Protein AF-A0A382CNY3-F1 (afdb_monomer)

Solvent-accessible surface area (backbone atoms only — not comparable to full-atom values): 7734 Å² total; per-residue (Å²): 131,85,77,81,85,44,86,89,37,29,37,40,31,41,39,32,43,47,50,69,74,36,97,63,75,83,53,54,29,37,37,34,47,38,28,37,93,94,39,82,74,49,78,48,77,39,63,71,73,56,44,71,38,76,50,67,88,53,75,66,46,60,37,36,29,60,30,31,34,63,41,46,54,79,88,56,76,63,95,66,85,52,80,43,77,61,69,45,75,52,66,39,46,77,57,35,81,37,70,52,72,39,28,40,44,36,38,36,32,52,59,54,96,91,49,71,68,43,79,49,75,48,72,43,70,53,53,76,83,67,72,107

Organism: NCBI:txid408172

Nearest PDB structures (foldseek):
  4y5v-assembly1_C  TM=6.769E-01  e=6.094E-01  Homo sapiens
  4qb7-assembly1_A  TM=2.829E-01  e=1.581E-02  Phocaeicola vulgatus ATCC 8482
  4rtd-assembly1_A  TM=3.745E-01  e=7.508E-01  Escherichia coli K-12
  3dy5-assembly2_C  TM=3.350E-01  e=4.695E-01  Plexaura homomalla
  6h04-assembly1_A  TM=3.247E-01  e=3.235E+00  Homo sapiens

Mean predicted aligned error: 7.03 Å

Structure (mmCIF, N/CA/C/O backbone):
data_AF-A0A382CNY3-F1
#
_entry.id   AF-A0A382CNY3-F1
#
loop_
_atom_site.group_PDB
_atom_site.id
_atom_site.type_symbol
_atom_site.label_atom_id
_atom_site.label_alt_id
_atom_site.label_comp_id
_atom_site.label_asym_id
_atom_site.label_entity_id
_atom_site.label_seq_id
_atom_site.pdbx_PDB_ins_code
_atom_site.Cartn_x
_atom_site.Cartn_y
_atom_site.Cartn_z
_atom_site.occupancy
_atom_site.B_iso_or_equiv
_atom_site.auth_seq_id
_atom_site.auth_comp_id
_atom_site.auth_asym_id
_atom_site.auth_atom_id
_atom_site.pdbx_PDB_model_num
ATOM 1 N N . MET A 1 1 ? 7.306 -16.857 8.149 1.00 40.38 1 MET A N 1
ATOM 2 C CA . MET A 1 1 ? 7.187 -15.450 8.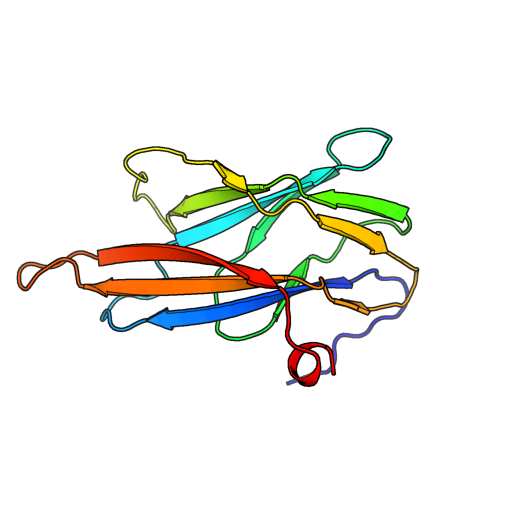604 1.00 40.38 1 MET A CA 1
ATOM 3 C C . MET A 1 1 ? 6.583 -15.440 10.002 1.00 40.38 1 MET A C 1
ATOM 5 O O . MET A 1 1 ? 5.636 -16.195 10.206 1.00 40.38 1 MET A O 1
ATOM 9 N N . PRO A 1 2 ? 7.099 -14.654 10.963 1.00 40.19 2 PRO A N 1
ATOM 10 C CA . PRO A 1 2 ? 6.468 -14.544 12.274 1.00 40.19 2 PRO A CA 1
ATOM 11 C C . PRO A 1 2 ? 5.092 -13.882 12.126 1.00 40.19 2 PRO A C 1
ATOM 13 O O . PRO A 1 2 ? 4.946 -12.879 11.427 1.00 40.19 2 PRO A O 1
ATOM 16 N N . LYS A 1 3 ? 4.071 -14.464 12.764 1.00 46.00 3 LYS A N 1
ATOM 17 C CA . LYS A 1 3 ? 2.732 -13.866 12.846 1.00 46.00 3 LYS A CA 1
ATOM 18 C C . LYS A 1 3 ? 2.854 -12.552 13.635 1.00 46.00 3 LYS A C 1
ATOM 20 O O . LYS A 1 3 ? 3.404 -12.587 14.738 1.00 46.00 3 LYS A O 1
ATOM 25 N N . PRO A 1 4 ? 2.374 -11.406 13.120 1.00 52.72 4 PRO A N 1
ATOM 26 C CA . PRO A 1 4 ? 2.383 -10.162 13.880 1.00 52.72 4 PRO A CA 1
ATOM 27 C C . PRO A 1 4 ? 1.645 -10.364 15.210 1.00 52.72 4 PRO A C 1
ATOM 29 O O . PRO A 1 4 ? 0.537 -10.896 15.219 1.00 52.72 4 PRO A O 1
ATOM 32 N N . SER A 1 5 ? 2.241 -9.961 16.335 1.00 52.38 5 SER A N 1
ATOM 33 C CA . SER A 1 5 ? 1.541 -9.953 17.625 1.00 52.38 5 SER A CA 1
ATOM 34 C C . SER A 1 5 ? 0.519 -8.813 17.635 1.00 52.38 5 SER A C 1
ATOM 36 O O . SER A 1 5 ? 0.883 -7.645 17.497 1.00 52.38 5 SER A O 1
ATOM 38 N N . ILE A 1 6 ? -0.765 -9.162 17.764 1.00 58.12 6 ILE A N 1
ATOM 39 C CA . ILE A 1 6 ? -1.909 -8.243 17.610 1.00 58.12 6 ILE A CA 1
ATOM 40 C C . ILE A 1 6 ? -2.319 -7.598 18.952 1.00 58.12 6 ILE A C 1
ATOM 42 O O . ILE A 1 6 ? -3.148 -6.689 18.978 1.00 58.12 6 ILE A O 1
ATOM 46 N N . LYS A 1 7 ? -1.740 -8.026 20.086 1.00 56.72 7 LYS A N 1
ATOM 47 C CA . LYS A 1 7 ? -2.124 -7.514 21.413 1.00 56.72 7 LYS A CA 1
ATOM 48 C C . LYS A 1 7 ? -1.964 -5.983 21.468 1.00 56.72 7 LYS A C 1
ATOM 50 O O . LYS A 1 7 ? -0.857 -5.461 21.388 1.00 56.72 7 LYS A O 1
ATOM 55 N N . ASN A 1 8 ? -3.093 -5.294 21.624 1.00 56.81 8 ASN A N 1
ATOM 56 C CA . ASN A 1 8 ? -3.280 -3.844 21.728 1.00 56.81 8 ASN A CA 1
ATOM 57 C C . ASN A 1 8 ? -2.969 -3.008 20.475 1.00 56.81 8 ASN A C 1
ATOM 59 O O . ASN A 1 8 ? -2.791 -1.800 20.599 1.00 56.81 8 ASN A O 1
ATOM 63 N N . LYS A 1 9 ? -2.936 -3.600 19.275 1.00 61.00 9 LYS A N 1
ATOM 64 C CA . LYS A 1 9 ? -2.679 -2.861 18.024 1.00 61.00 9 LYS A CA 1
ATOM 65 C C . LYS A 1 9 ? -3.826 -3.032 17.029 1.00 61.00 9 LYS A C 1
ATOM 67 O O . LYS A 1 9 ? -4.448 -4.091 16.971 1.00 61.00 9 LYS A O 1
ATOM 72 N N . THR A 1 10 ? -4.092 -1.995 16.238 1.00 67.06 10 THR A N 1
ATOM 73 C CA . THR A 1 10 ? -4.863 -2.129 14.996 1.00 67.06 10 THR A CA 1
ATOM 74 C C . THR A 1 10 ? -3.891 -2.348 13.839 1.00 67.06 10 THR A C 1
ATOM 76 O O . THR A 1 10 ? -2.764 -1.837 13.843 1.00 67.06 10 THR A O 1
ATOM 79 N N . ILE A 1 11 ? -4.308 -3.152 12.865 1.00 68.88 11 ILE A N 1
ATOM 80 C CA . ILE A 1 11 ? -3.505 -3.457 11.683 1.00 68.88 11 ILE A CA 1
ATOM 81 C C . ILE A 1 11 ? -4.401 -3.280 10.468 1.00 68.88 11 ILE A C 1
ATOM 83 O O . ILE A 1 11 ? -5.387 -3.999 10.313 1.00 68.88 11 ILE A O 1
ATOM 87 N N . LEU A 1 12 ? -4.041 -2.338 9.605 1.00 74.19 12 LEU A N 1
ATOM 88 C CA . LEU A 1 12 ? -4.639 -2.196 8.289 1.00 74.19 12 LEU A CA 1
ATOM 89 C C . LEU A 1 12 ? -3.757 -2.904 7.264 1.00 74.19 12 LEU A C 1
ATOM 91 O O . LEU A 1 12 ? -2.566 -2.611 7.161 1.00 74.19 12 LEU A O 1
ATOM 95 N N . VAL A 1 13 ? -4.352 -3.812 6.499 1.00 75.94 13 VAL A N 1
ATOM 96 C CA . VAL A 1 13 ? -3.687 -4.516 5.404 1.00 75.94 13 VAL A CA 1
ATOM 97 C C . VAL A 1 13 ? -4.226 -4.015 4.072 1.00 75.94 13 VAL A C 1
ATOM 99 O O . VAL A 1 13 ? -5.421 -4.125 3.788 1.00 75.94 13 VAL A O 1
ATOM 102 N N . VAL A 1 14 ? -3.324 -3.505 3.237 1.00 77.31 14 VAL A N 1
ATOM 103 C CA . VAL A 1 14 ? -3.585 -3.238 1.822 1.00 77.31 14 VAL A CA 1
ATOM 104 C C . VAL A 1 14 ? -2.925 -4.347 1.015 1.00 77.31 14 VAL A C 1
ATOM 106 O O . VAL A 1 14 ? -1.702 -4.468 1.036 1.00 77.31 14 VAL A O 1
ATOM 109 N N . LYS A 1 15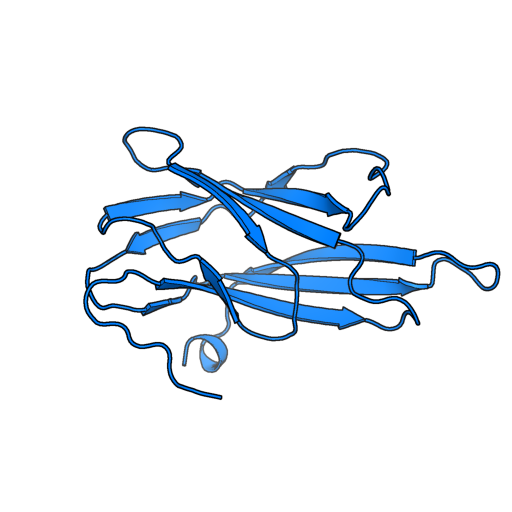 ? -3.723 -5.165 0.319 1.00 79.19 15 LYS A N 1
ATOM 110 C CA . LYS A 1 15 ? -3.171 -6.184 -0.580 1.00 79.19 15 LYS A CA 1
ATOM 111 C C . LYS A 1 15 ? -2.562 -5.518 -1.807 1.00 79.19 15 LYS A C 1
ATOM 113 O O . LYS A 1 15 ? -3.158 -4.603 -2.390 1.00 79.19 15 LYS A O 1
ATOM 118 N N . ASP A 1 16 ? -1.400 -5.996 -2.218 1.00 82.00 16 ASP A N 1
ATOM 119 C CA . ASP A 1 16 ? -0.733 -5.524 -3.418 1.00 82.00 16 ASP A CA 1
ATOM 120 C C . ASP A 1 16 ? -0.175 -6.674 -4.261 1.00 82.00 16 ASP A C 1
ATOM 122 O O . ASP A 1 16 ? 0.374 -7.650 -3.757 1.00 82.00 16 ASP A O 1
ATOM 126 N N . GLU A 1 17 ? -0.317 -6.526 -5.571 1.00 85.00 17 GLU A N 1
ATOM 127 C CA . GLU A 1 17 ? 0.394 -7.297 -6.580 1.00 85.00 17 GLU A CA 1
ATOM 128 C C . GLU A 1 17 ? 1.444 -6.378 -7.197 1.00 85.00 17 GLU A C 1
ATOM 130 O O . GLU A 1 17 ? 1.121 -5.293 -7.686 1.00 85.00 17 GLU A O 1
ATOM 135 N N . PHE A 1 18 ? 2.694 -6.813 -7.207 1.00 88.62 18 PHE A N 1
ATOM 136 C CA . PHE A 1 18 ? 3.830 -6.079 -7.735 1.00 88.62 18 PHE A CA 1
ATOM 137 C C . PHE A 1 18 ? 4.648 -6.899 -8.739 1.00 88.62 18 PHE A C 1
ATOM 139 O O . PHE A 1 18 ? 5.537 -7.677 -8.400 1.00 88.62 18 PHE A O 1
ATOM 146 N N . VAL A 1 19 ? 4.425 -6.658 -10.026 1.00 88.81 19 VAL A N 1
ATOM 147 C CA . VAL A 1 19 ? 5.223 -7.294 -11.080 1.00 88.81 19 VAL A CA 1
ATOM 148 C C . VAL A 1 19 ? 6.405 -6.395 -11.435 1.00 88.81 19 VAL A C 1
ATOM 150 O O . VAL A 1 19 ? 6.220 -5.345 -12.049 1.00 88.81 19 VAL A O 1
ATOM 153 N N . ASN A 1 20 ? 7.625 -6.811 -11.089 1.00 88.88 20 ASN A N 1
ATOM 154 C CA . ASN A 1 20 ? 8.851 -6.113 -11.473 1.00 88.88 20 ASN A CA 1
ATOM 155 C C . ASN A 1 20 ? 9.633 -6.914 -12.510 1.00 88.88 20 ASN A C 1
ATOM 157 O O . ASN A 1 20 ? 10.233 -7.933 -12.189 1.00 88.88 20 ASN A O 1
ATOM 161 N N . THR A 1 21 ? 9.650 -6.435 -13.749 1.00 89.50 21 THR A N 1
ATOM 162 C CA . THR A 1 21 ? 10.478 -7.011 -14.818 1.00 89.50 21 THR A CA 1
ATOM 163 C C . THR A 1 21 ? 11.731 -6.178 -15.087 1.00 89.50 21 THR A C 1
ATOM 165 O O . THR A 1 21 ? 12.416 -6.403 -16.082 1.00 89.50 21 THR A O 1
ATOM 168 N N . SER A 1 22 ? 11.998 -5.149 -14.277 1.00 85.06 22 SER A N 1
ATOM 169 C CA . SER A 1 22 ? 13.226 -4.359 -14.368 1.00 85.06 22 SER A CA 1
ATOM 170 C C . SER A 1 22 ? 14.343 -4.982 -13.531 1.00 85.06 22 SER A C 1
ATOM 172 O O . SER A 1 22 ? 14.079 -5.739 -12.603 1.00 85.06 22 SER A O 1
ATOM 174 N N . LYS A 1 23 ? 15.596 -4.619 -13.825 1.00 85.56 23 LYS A N 1
ATOM 175 C CA . LYS A 1 23 ? 16.757 -5.004 -13.001 1.00 85.56 23 LYS A CA 1
ATOM 176 C C . LYS A 1 23 ? 16.885 -4.175 -11.714 1.00 85.56 23 LYS A C 1
ATOM 178 O O . LYS A 1 23 ? 17.761 -4.444 -10.902 1.00 85.56 23 LYS A O 1
ATOM 183 N N . LEU A 1 24 ? 16.050 -3.148 -11.549 1.00 85.75 24 LEU A N 1
ATOM 184 C CA . LEU A 1 24 ? 16.094 -2.230 -10.415 1.00 85.75 24 LEU A CA 1
ATOM 185 C C . LEU A 1 24 ? 15.155 -2.703 -9.298 1.00 85.75 24 LEU A C 1
ATOM 187 O O . LEU A 1 24 ? 14.105 -3.280 -9.600 1.00 85.75 24 LEU A O 1
ATOM 191 N N . PRO A 1 25 ? 15.461 -2.411 -8.019 1.00 87.31 25 PRO A N 1
ATOM 192 C CA . PRO A 1 25 ? 14.504 -2.605 -6.930 1.00 87.31 25 PRO A CA 1
ATOM 193 C C . PRO A 1 25 ? 13.244 -1.747 -7.157 1.00 87.31 25 PRO A C 1
ATOM 195 O O . PRO A 1 25 ? 13.252 -0.893 -8.050 1.00 87.31 25 PRO A O 1
ATOM 198 N N . PRO A 1 26 ? 12.154 -1.936 -6.390 1.00 87.12 26 PRO A N 1
ATOM 199 C CA . PRO A 1 26 ? 10.988 -1.059 -6.475 1.00 87.12 26 PRO A CA 1
ATOM 200 C C . PRO A 1 26 ? 11.402 0.416 -6.393 1.00 87.12 26 PRO A C 1
ATOM 202 O O . PRO A 1 26 ? 11.995 0.848 -5.407 1.00 87.12 26 PRO A O 1
ATOM 205 N N . GLN A 1 27 ? 11.097 1.181 -7.438 1.00 88.38 27 GLN A N 1
ATOM 206 C CA . GLN A 1 27 ? 11.473 2.593 -7.545 1.00 88.38 27 GLN A CA 1
ATOM 207 C C . GLN A 1 27 ? 10.359 3.530 -7.080 1.00 88.38 27 GLN A C 1
ATOM 209 O O . GLN A 1 27 ? 10.569 4.733 -6.984 1.00 88.38 27 GLN A O 1
ATOM 214 N N . MET A 1 28 ? 9.174 2.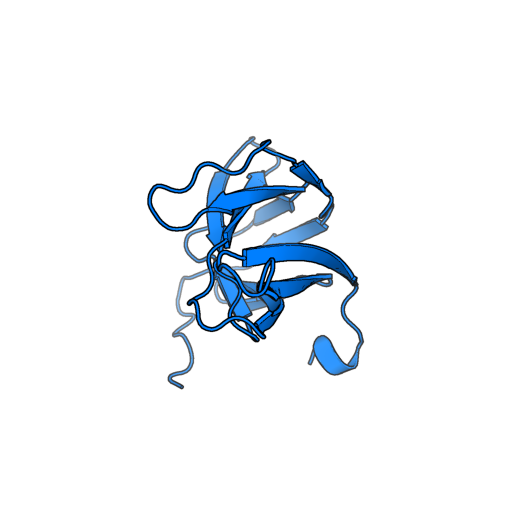996 -6.763 1.00 88.06 28 MET A N 1
ATOM 215 C CA . MET A 1 28 ? 8.013 3.771 -6.328 1.00 88.06 28 MET A CA 1
ATOM 216 C C . MET A 1 28 ? 7.418 3.228 -5.028 1.00 88.06 28 MET A C 1
ATOM 218 O O . MET A 1 28 ? 7.280 2.022 -4.836 1.00 88.06 28 MET A O 1
ATOM 222 N N . ARG A 1 29 ? 6.987 4.154 -4.174 1.00 88.88 29 ARG A N 1
ATOM 223 C CA . ARG A 1 29 ? 6.170 3.938 -2.979 1.00 88.88 29 ARG A CA 1
ATOM 224 C C . ARG A 1 29 ? 4.869 4.729 -3.078 1.00 88.88 29 ARG A C 1
ATOM 226 O O . ARG A 1 29 ? 4.775 5.751 -3.758 1.00 88.88 29 ARG A O 1
ATOM 233 N N . MET A 1 30 ? 3.856 4.257 -2.378 1.00 88.44 30 MET A N 1
ATOM 234 C CA . MET A 1 30 ? 2.490 4.756 -2.419 1.00 88.44 30 MET A CA 1
ATOM 235 C C . MET A 1 30 ? 2.212 5.454 -1.101 1.00 88.44 30 MET A C 1
ATOM 237 O O . MET A 1 30 ? 2.341 4.844 -0.046 1.00 88.44 30 MET A O 1
ATOM 241 N N . LYS A 1 31 ? 1.869 6.736 -1.149 1.00 90.00 31 LYS A N 1
ATOM 242 C CA . LYS A 1 31 ? 1.537 7.528 0.032 1.00 90.00 31 LYS A CA 1
ATOM 243 C C . LYS A 1 31 ? 0.026 7.587 0.177 1.00 90.00 31 LYS A C 1
ATOM 245 O O . LYS A 1 31 ? -0.634 8.311 -0.564 1.00 90.00 31 LYS A O 1
ATOM 250 N N . PHE A 1 32 ? -0.512 6.839 1.127 1.00 88.94 32 PHE A N 1
ATOM 251 C CA . PHE A 1 32 ? -1.925 6.881 1.476 1.00 88.94 32 PHE A CA 1
ATOM 252 C C . PHE A 1 32 ? -2.210 8.034 2.424 1.00 88.94 32 PHE A C 1
ATOM 254 O O . PHE A 1 32 ? -1.535 8.186 3.445 1.00 88.94 32 PHE A O 1
ATOM 261 N N . ASN A 1 33 ? -3.245 8.807 2.108 1.00 87.81 33 ASN A N 1
ATOM 262 C CA . ASN A 1 33 ? -3.814 9.777 3.032 1.00 87.81 33 ASN A CA 1
ATOM 263 C C . ASN A 1 33 ? -4.993 9.111 3.747 1.00 87.81 33 ASN A C 1
ATOM 265 O O . ASN A 1 33 ? -6.039 8.891 3.135 1.00 87.81 33 ASN A O 1
ATOM 269 N N . ILE A 1 34 ? -4.814 8.771 5.025 1.00 88.12 34 ILE A N 1
ATOM 270 C CA . ILE A 1 34 ? -5.879 8.176 5.842 1.00 88.12 34 ILE A CA 1
ATOM 271 C C . ILE A 1 34 ? -6.540 9.283 6.656 1.00 88.12 34 ILE A C 1
ATOM 273 O O . ILE A 1 34 ? -5.876 9.986 7.425 1.00 88.12 34 ILE A O 1
ATOM 277 N N . GLN A 1 35 ? -7.851 9.432 6.497 1.00 88.75 35 GLN A N 1
ATOM 278 C CA . GLN A 1 35 ? -8.655 10.417 7.212 1.00 88.75 35 GLN A CA 1
ATOM 279 C C . GLN A 1 35 ? -9.677 9.720 8.110 1.00 88.75 35 GLN A C 1
ATOM 281 O O . GLN A 1 35 ? -10.119 8.607 7.838 1.00 88.75 35 GLN A O 1
ATOM 286 N N . SER A 1 36 ? -10.064 10.398 9.182 1.00 86.38 36 SER A N 1
ATOM 287 C CA . SER A 1 36 ? -11.209 10.049 10.028 1.00 86.38 36 SER A CA 1
ATOM 288 C C . SER A 1 36 ? -12.260 11.158 9.947 1.00 86.38 36 SER A C 1
ATOM 290 O O . SER A 1 36 ? -12.022 12.189 9.317 1.00 86.38 36 SER A O 1
ATOM 292 N N . THR A 1 37 ? -13.381 11.007 10.654 1.00 80.12 37 THR A N 1
ATOM 293 C CA . THR A 1 37 ? -14.369 12.090 10.830 1.00 80.12 37 THR A CA 1
ATOM 294 C C . THR A 1 37 ? -13.770 13.354 11.457 1.00 80.12 37 THR A C 1
ATOM 296 O O . THR A 1 37 ? -14.217 14.452 11.157 1.00 80.12 37 THR A O 1
ATOM 299 N N . SER A 1 38 ? -12.718 13.209 12.268 1.00 79.75 38 SER A N 1
ATOM 300 C CA . SER A 1 38 ? -11.988 14.322 12.901 1.00 79.75 38 SER A CA 1
ATOM 301 C C . SER A 1 38 ? -10.847 14.902 12.046 1.00 79.75 38 SER A C 1
ATOM 303 O O . SER A 1 38 ? -10.053 15.693 12.544 1.00 79.75 38 SER A O 1
ATOM 305 N N . GLY A 1 39 ? -10.728 14.503 10.773 1.00 80.38 39 GLY A N 1
ATOM 306 C CA . GLY A 1 39 ? -9.708 15.006 9.845 1.00 80.38 39 GLY A CA 1
ATOM 307 C C . GLY A 1 39 ? -8.581 14.015 9.539 1.00 80.38 39 GLY A C 1
ATOM 308 O O . GLY A 1 39 ? -8.688 12.813 9.813 1.00 80.38 39 GLY A O 1
ATOM 309 N N . LEU A 1 40 ? -7.508 14.518 8.913 1.00 80.25 40 LEU A N 1
ATOM 310 C CA . LEU A 1 40 ? -6.343 13.732 8.487 1.00 80.25 40 LEU A CA 1
ATOM 311 C C . LEU A 1 40 ? -5.643 13.099 9.695 1.00 80.25 40 LEU A C 1
ATOM 313 O O . LEU A 1 40 ? -5.290 13.792 10.644 1.00 80.25 40 LEU A O 1
ATOM 317 N N . LYS A 1 41 ? -5.410 11.784 9.642 1.00 84.00 41 LYS A N 1
ATOM 318 C CA . LYS A 1 41 ? -4.743 11.040 10.723 1.00 84.00 41 LYS A CA 1
ATOM 319 C C . LYS A 1 41 ? -3.305 10.675 10.404 1.00 84.00 41 LYS A C 1
ATOM 321 O O . LYS A 1 41 ? -2.511 10.509 11.320 1.00 84.00 41 LYS A O 1
ATOM 326 N N . GLY A 1 42 ? -2.948 10.597 9.126 1.00 82.06 42 GLY A N 1
ATOM 327 C CA . GLY A 1 42 ? -1.560 10.384 8.754 1.00 82.06 42 GLY A CA 1
ATOM 328 C C . GLY A 1 42 ? -1.339 10.153 7.272 1.00 82.06 42 GLY A C 1
ATOM 329 O O . GLY A 1 42 ? -2.268 9.930 6.490 1.00 82.06 42 GLY A O 1
ATOM 330 N N . ASN A 1 43 ? -0.058 10.202 6.922 1.00 85.81 43 ASN A N 1
ATOM 331 C CA . ASN A 1 43 ? 0.466 9.861 5.614 1.00 85.81 43 ASN A CA 1
ATOM 332 C C . ASN A 1 43 ? 1.275 8.575 5.737 1.00 85.81 43 ASN A C 1
ATOM 334 O O . ASN A 1 43 ? 2.318 8.571 6.388 1.00 85.81 43 ASN A O 1
ATOM 338 N N . PHE A 1 44 ? 0.819 7.512 5.089 1.00 87.00 44 PHE A N 1
ATOM 339 C CA . PHE A 1 44 ? 1.431 6.196 5.220 1.00 87.00 44 PHE A CA 1
ATOM 340 C C . PHE A 1 44 ? 2.061 5.789 3.903 1.00 87.00 44 PHE A C 1
ATOM 342 O O . PHE A 1 44 ? 1.379 5.715 2.882 1.00 87.00 44 PHE A O 1
ATOM 349 N N . TYR A 1 45 ? 3.371 5.560 3.924 1.00 87.25 45 TYR A N 1
ATOM 350 C CA . TYR A 1 45 ? 4.107 5.113 2.754 1.00 87.25 45 TYR A CA 1
ATOM 351 C C . TYR A 1 45 ? 4.152 3.593 2.711 1.00 87.25 45 TYR A C 1
ATOM 353 O O . TYR A 1 45 ? 4.534 2.943 3.678 1.00 87.25 45 TYR A O 1
ATOM 361 N N . VAL A 1 46 ? 3.792 3.051 1.559 1.00 85.50 46 VAL A N 1
ATOM 362 C CA . VAL A 1 46 ? 3.746 1.623 1.282 1.00 85.50 46 VAL A CA 1
ATOM 363 C C . VAL A 1 46 ? 4.580 1.343 0.046 1.00 85.50 46 VAL A C 1
ATOM 365 O O . VAL A 1 46 ? 4.325 1.907 -1.018 1.00 85.50 46 VAL A O 1
ATOM 368 N N . THR A 1 47 ? 5.561 0.460 0.170 1.00 86.25 47 THR A N 1
ATOM 369 C CA . THR A 1 47 ? 6.289 -0.066 -0.986 1.00 86.25 47 THR A CA 1
ATOM 370 C C . THR A 1 47 ? 5.586 -1.339 -1.460 1.00 86.25 47 THR A C 1
ATOM 372 O O . THR A 1 47 ? 5.396 -2.237 -0.639 1.00 86.25 47 THR A O 1
ATOM 375 N N . PRO A 1 48 ? 5.190 -1.440 -2.742 1.00 81.81 48 PRO A N 1
ATOM 376 C CA . PRO A 1 48 ? 4.640 -2.673 -3.298 1.00 81.81 48 PRO A CA 1
ATOM 377 C C . PRO A 1 48 ? 5.639 -3.828 -3.151 1.00 81.81 48 PRO A C 1
ATOM 379 O O . PRO A 1 48 ? 6.831 -3.653 -3.409 1.00 81.81 48 PRO A O 1
ATOM 382 N N . SER A 1 49 ? 5.164 -4.994 -2.723 1.00 80.56 49 SER A N 1
ATOM 383 C CA . SER A 1 49 ? 6.004 -6.127 -2.325 1.00 80.56 49 SER A CA 1
ATOM 384 C C . SER A 1 49 ? 5.461 -7.509 -2.708 1.00 80.56 49 SER A C 1
ATOM 386 O O . SER A 1 49 ? 6.089 -8.497 -2.342 1.00 80.56 49 SER A O 1
ATOM 388 N N . ASN A 1 50 ? 4.361 -7.604 -3.474 1.00 74.12 50 ASN A N 1
ATOM 389 C CA . ASN A 1 50 ? 3.644 -8.868 -3.735 1.00 74.12 50 ASN A CA 1
ATOM 390 C 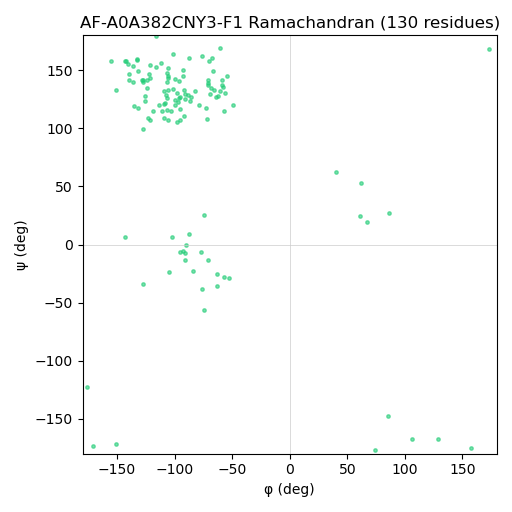C . ASN A 1 50 ? 3.093 -9.504 -2.455 1.00 74.12 50 ASN A C 1
ATOM 392 O O . ASN A 1 50 ? 3.360 -10.669 -2.156 1.00 74.12 50 ASN A O 1
ATOM 396 N N . GLY A 1 51 ? 2.331 -8.744 -1.675 1.00 75.69 51 GLY A N 1
ATOM 397 C CA . GLY A 1 51 ? 1.740 -9.285 -0.465 1.00 75.69 51 GLY A CA 1
ATOM 398 C C . GLY A 1 51 ? 0.839 -8.297 0.247 1.00 75.69 51 GLY A C 1
ATOM 399 O O . GLY A 1 51 ? -0.166 -7.836 -0.292 1.00 75.69 51 GLY A O 1
ATOM 400 N N . ASN A 1 52 ? 1.179 -8.045 1.507 1.00 80.19 52 ASN A N 1
ATOM 401 C CA . ASN A 1 52 ? 0.393 -7.232 2.415 1.00 80.19 52 ASN A CA 1
ATOM 402 C C . ASN A 1 52 ? 1.218 -6.027 2.843 1.00 80.19 52 ASN A C 1
ATOM 404 O O . ASN A 1 52 ? 2.191 -6.161 3.586 1.00 80.19 52 ASN A O 1
ATOM 408 N N . ALA A 1 53 ? 0.775 -4.842 2.452 1.00 76.81 53 ALA A N 1
ATOM 409 C CA . ALA A 1 53 ? 1.257 -3.627 3.063 1.00 76.81 53 ALA A CA 1
ATOM 410 C C . ALA A 1 53 ? 0.555 -3.411 4.400 1.00 76.81 53 ALA A C 1
ATOM 412 O O . ALA A 1 53 ? -0.672 -3.300 4.461 1.00 76.81 53 ALA A O 1
ATOM 413 N N . ILE A 1 54 ? 1.346 -3.362 5.467 1.00 77.44 54 ILE A N 1
ATOM 414 C CA . ILE A 1 54 ? 0.849 -3.218 6.830 1.00 77.44 54 ILE A CA 1
ATOM 415 C C . ILE A 1 54 ? 0.991 -1.765 7.263 1.00 77.44 54 ILE A C 1
ATOM 417 O O . ILE A 1 54 ? 2.096 -1.231 7.341 1.00 77.44 54 ILE A O 1
ATOM 421 N N . ILE A 1 55 ? -0.138 -1.149 7.593 1.00 77.50 55 ILE A N 1
ATOM 422 C CA . ILE A 1 55 ? -0.190 0.135 8.279 1.00 77.50 55 ILE A CA 1
ATOM 423 C C . ILE A 1 55 ? -0.598 -0.146 9.725 1.00 77.50 55 ILE A C 1
ATOM 425 O O . ILE A 1 55 ? -1.738 -0.516 10.011 1.00 77.50 55 ILE A O 1
ATOM 429 N N . SER A 1 56 ? 0.365 -0.009 10.631 1.00 69.44 56 SER A N 1
ATOM 430 C CA . SER A 1 56 ? 0.158 -0.042 12.079 1.00 69.44 56 SER A CA 1
ATOM 431 C C . SER A 1 56 ? 0.167 1.383 12.645 1.00 69.44 56 SER A C 1
ATOM 433 O O . SER A 1 56 ? 0.653 2.296 11.980 1.00 69.44 56 SER A O 1
ATOM 435 N N . SER A 1 57 ? -0.320 1.558 13.877 1.00 72.75 57 SER A N 1
ATOM 436 C CA . SER A 1 57 ? -0.338 2.838 14.623 1.00 72.75 57 SER A CA 1
ATOM 437 C C . SER A 1 57 ? -1.542 3.754 14.367 1.00 72.75 57 SER A C 1
ATOM 439 O O . SER A 1 57 ? -1.448 4.966 14.539 1.00 72.75 57 SER A O 1
ATOM 441 N N . LEU A 1 58 ? -2.685 3.186 13.982 1.00 82.00 58 LEU A N 1
ATOM 442 C CA . LEU A 1 58 ? -3.967 3.888 14.040 1.00 82.00 58 LEU A CA 1
ATOM 443 C C . LEU A 1 58 ? -4.728 3.461 15.300 1.00 82.00 58 LEU A C 1
ATOM 445 O O . LEU A 1 58 ? -4.697 2.294 15.691 1.00 82.00 58 LEU A O 1
ATOM 449 N N . GLU A 1 59 ? -5.424 4.391 15.940 1.00 84.88 59 GLU A N 1
ATOM 450 C CA . GLU A 1 59 ? -6.376 4.032 16.993 1.00 84.88 59 GLU A CA 1
ATOM 451 C C . GLU A 1 59 ? -7.580 3.269 16.400 1.00 84.88 59 GLU A C 1
ATOM 453 O O . GLU A 1 59 ? -7.818 3.313 15.189 1.00 84.88 59 GLU A O 1
ATOM 458 N N . PRO A 1 60 ? -8.352 2.525 17.207 1.00 87.62 60 PRO A N 1
ATOM 459 C CA . PRO A 1 60 ? -9.637 2.002 16.760 1.00 87.62 60 PRO A CA 1
ATOM 460 C C . PRO A 1 60 ? -10.583 3.133 16.328 1.00 87.62 60 PRO A C 1
ATOM 462 O O . PRO A 1 60 ? -10.635 4.187 16.961 1.00 87.62 60 PRO A O 1
ATOM 465 N N . GLY A 1 61 ? -11.354 2.917 15.263 1.00 89.44 61 GLY A N 1
ATOM 466 C CA . GLY A 1 61 ? -12.284 3.922 14.752 1.00 89.44 61 GLY A CA 1
ATOM 467 C C . GLY A 1 61 ? -12.659 3.753 13.284 1.00 89.44 61 GLY A C 1
ATOM 468 O O . GLY A 1 61 ? -12.265 2.795 12.621 1.00 89.44 61 GLY A O 1
ATOM 469 N N . ASN A 1 62 ? -13.427 4.716 12.775 1.00 91.75 62 ASN A N 1
ATOM 470 C CA . ASN A 1 62 ? -13.888 4.750 11.390 1.00 91.75 62 ASN A CA 1
ATOM 471 C C . ASN A 1 62 ? -13.002 5.658 10.537 1.00 91.75 62 ASN A C 1
ATOM 473 O O . ASN A 1 62 ? -12.762 6.822 10.877 1.00 91.75 62 ASN A O 1
ATOM 477 N N . TYR A 1 63 ? -12.566 5.130 9.399 1.00 91.75 63 TYR A N 1
ATOM 478 C CA . TYR A 1 63 ? -11.599 5.770 8.522 1.00 91.75 63 TYR A CA 1
ATOM 479 C C . TYR A 1 63 ? -12.045 5.754 7.065 1.00 91.75 63 TYR A C 1
ATOM 481 O O . TYR A 1 63 ? -12.850 4.928 6.625 1.00 91.75 63 TYR A O 1
ATOM 489 N N . ASN A 1 64 ? -11.470 6.675 6.301 1.00 91.75 64 ASN A N 1
ATOM 490 C CA . ASN A 1 64 ? -11.555 6.708 4.856 1.00 91.75 64 ASN A CA 1
ATOM 491 C C . ASN A 1 64 ? -10.168 6.903 4.223 1.00 91.75 64 ASN A C 1
ATOM 493 O O . ASN A 1 64 ? -9.272 7.535 4.789 1.00 91.75 64 ASN A O 1
ATOM 497 N N . ILE A 1 65 ? -10.012 6.339 3.030 1.00 90.62 65 ILE A N 1
ATOM 498 C CA . ILE A 1 65 ? -8.918 6.598 2.099 1.00 90.62 65 ILE A CA 1
ATOM 499 C C . ILE A 1 65 ? -9.562 7.047 0.795 1.00 90.62 65 ILE A C 1
ATOM 501 O O . ILE A 1 65 ? -10.139 6.232 0.074 1.00 90.62 65 ILE A O 1
ATOM 505 N N . ASN A 1 66 ? -9.428 8.328 0.463 1.00 88.75 66 ASN A N 1
ATOM 506 C CA . ASN A 1 66 ? -9.908 8.858 -0.817 1.00 88.75 66 ASN A CA 1
ATOM 507 C C .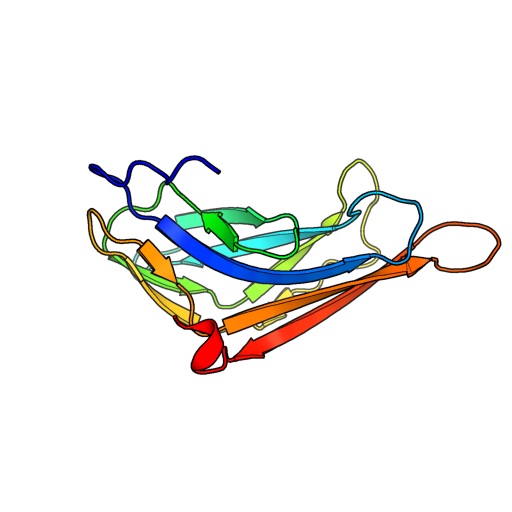 ASN A 1 66 ? -8.956 8.466 -1.960 1.00 88.75 66 ASN A C 1
ATOM 509 O O . ASN A 1 66 ? -9.369 8.068 -3.051 1.00 88.75 66 ASN A O 1
ATOM 513 N N . GLY A 1 67 ? -7.652 8.480 -1.692 1.00 89.56 67 GLY A N 1
ATOM 514 C CA . GLY A 1 67 ? -6.647 8.139 -2.684 1.00 89.56 67 GLY A CA 1
ATOM 515 C C . GLY A 1 67 ? -5.248 8.000 -2.112 1.00 89.56 67 GLY A C 1
ATOM 516 O O . GLY A 1 67 ? -5.034 8.042 -0.899 1.00 89.56 67 GLY A O 1
ATOM 517 N N . TYR A 1 68 ? -4.298 7.830 -3.021 1.00 90.06 68 TYR A N 1
ATOM 518 C CA . TYR A 1 68 ? -2.873 7.819 -2.722 1.00 90.06 68 TYR A CA 1
ATOM 519 C C . TYR A 1 68 ? -2.095 8.551 -3.809 1.00 90.06 68 TYR A C 1
ATOM 521 O O . TYR A 1 68 ? -2.523 8.626 -4.962 1.00 90.06 68 TYR A O 1
ATOM 529 N N . THR A 1 69 ? -0.922 9.060 -3.457 1.00 90.56 69 THR A N 1
ATOM 530 C CA . THR A 1 69 ? 0.041 9.595 -4.422 1.00 90.56 69 THR A CA 1
ATOM 531 C C . THR A 1 69 ? 1.201 8.631 -4.599 1.00 90.56 69 THR A C 1
ATOM 533 O O . THR A 1 69 ? 1.552 7.867 -3.699 1.00 90.56 69 THR A O 1
ATOM 536 N N . LEU A 1 70 ? 1.810 8.654 -5.778 1.00 88.75 70 LEU A N 1
ATOM 537 C CA . LEU A 1 70 ? 3.033 7.910 -6.038 1.00 88.75 70 LEU A CA 1
ATOM 538 C C . LEU A 1 70 ? 4.252 8.792 -5.751 1.00 88.75 70 LEU A C 1
ATOM 540 O O . LEU A 1 70 ? 4.314 9.936 -6.194 1.00 88.75 70 LEU A O 1
ATOM 544 N N . HIS A 1 71 ? 5.222 8.243 -5.029 1.00 87.88 71 HIS A N 1
ATOM 545 C CA . HIS A 1 71 ? 6.488 8.888 -4.697 1.00 87.88 71 HIS A CA 1
ATOM 546 C C . HIS A 1 71 ? 7.633 7.976 -5.101 1.00 87.88 71 HIS A C 1
ATOM 548 O O . HIS A 1 71 ? 7.540 6.771 -4.880 1.00 87.88 71 HIS A O 1
ATOM 554 N N . ALA A 1 72 ? 8.707 8.529 -5.653 1.00 86.12 72 ALA A N 1
ATOM 555 C CA . ALA A 1 72 ? 9.873 7.709 -5.917 1.00 86.12 72 ALA A CA 1
ATOM 556 C C . ALA A 1 72 ? 10.567 7.293 -4.616 1.00 86.12 72 ALA A C 1
ATOM 558 O O . ALA A 1 72 ? 10.413 7.916 -3.556 1.00 86.12 72 ALA A O 1
ATOM 559 N N . VAL A 1 73 ? 11.327 6.214 -4.720 1.00 83.88 73 VAL A N 1
ATOM 560 C CA . VAL A 1 73 ? 12.300 5.785 -3.726 1.00 83.88 73 VAL A CA 1
ATOM 561 C C . VAL A 1 73 ? 13.627 6.470 -4.065 1.00 83.88 73 VAL A C 1
ATOM 563 O O . VAL A 1 73 ? 14.076 6.416 -5.203 1.00 83.88 73 VAL A O 1
ATOM 566 N N . GLY A 1 74 ? 14.251 7.137 -3.091 1.00 75.19 74 GLY A N 1
ATOM 567 C CA . GLY A 1 74 ? 15.503 7.873 -3.304 1.00 75.19 74 GLY A CA 1
ATOM 568 C C . GLY A 1 74 ? 15.305 9.306 -3.814 1.00 75.19 74 GLY A C 1
ATOM 569 O O . GLY A 1 74 ? 14.346 9.975 -3.431 1.00 75.19 74 GLY A O 1
ATOM 570 N N . THR A 1 75 ? 16.248 9.788 -4.625 1.00 63.72 75 THR A N 1
ATOM 571 C CA . THR A 1 75 ? 16.321 11.177 -5.121 1.00 63.72 75 THR A CA 1
ATOM 572 C C . THR A 1 75 ? 15.584 11.404 -6.438 1.00 63.72 75 THR A C 1
ATOM 574 O O . THR A 1 75 ? 15.569 12.524 -6.946 1.00 63.72 75 THR A O 1
ATOM 577 N N . GLU A 1 76 ? 14.968 10.368 -7.010 1.00 64.56 76 GLU A N 1
ATOM 578 C CA . GLU A 1 76 ? 14.221 10.532 -8.249 1.00 64.56 76 GLU A CA 1
ATOM 579 C C . GLU A 1 76 ? 12.948 11.354 -8.010 1.00 64.56 76 GLU A C 1
ATOM 581 O O . GLU A 1 76 ? 12.148 11.088 -7.115 1.00 64.56 76 GLU A O 1
ATOM 586 N N . THR A 1 77 ? 12.731 12.381 -8.827 1.00 60.19 77 THR A N 1
ATOM 587 C CA . THR A 1 77 ? 11.509 13.184 -8.746 1.00 60.19 77 THR A CA 1
ATOM 588 C C . THR A 1 77 ? 10.512 12.646 -9.769 1.00 60.19 77 THR A C 1
ATOM 590 O O . THR A 1 77 ? 10.786 12.710 -10.972 1.00 60.19 77 THR A O 1
ATOM 593 N N . PRO A 1 78 ? 9.343 12.117 -9.358 1.00 62.94 78 PRO A N 1
ATOM 594 C CA . PRO A 1 78 ? 8.329 11.713 -10.320 1.00 62.94 78 PRO A CA 1
ATOM 595 C C . PRO A 1 78 ? 7.894 12.934 -11.139 1.00 62.94 78 PRO A C 1
ATOM 597 O O . PRO A 1 78 ? 7.593 13.986 -10.580 1.00 62.94 78 PRO A O 1
ATOM 600 N N . ARG A 1 79 ? 7.833 12.789 -12.471 1.00 63.22 79 ARG A N 1
ATOM 601 C CA . ARG A 1 79 ? 7.581 13.903 -13.410 1.00 63.22 79 ARG A CA 1
ATOM 602 C C . ARG A 1 79 ? 6.326 14.730 -13.091 1.00 63.22 79 ARG A C 1
ATOM 604 O O . ARG A 1 79 ? 6.306 15.910 -13.421 1.00 63.22 79 ARG A O 1
ATOM 611 N N . LYS A 1 80 ? 5.296 14.139 -12.467 1.00 67.00 80 LYS A N 1
ATOM 612 C CA . LYS A 1 80 ? 4.129 14.833 -11.890 1.00 67.00 80 LYS A CA 1
ATOM 613 C C . LYS A 1 80 ? 3.573 14.036 -10.711 1.00 67.00 80 LYS A C 1
ATOM 615 O O . LYS A 1 80 ? 3.347 12.830 -10.838 1.00 67.00 80 LYS A O 1
ATOM 620 N N . LEU A 1 81 ? 3.294 14.707 -9.592 1.00 73.44 81 LEU A N 1
ATOM 621 C CA . LEU A 1 81 ? 2.564 14.095 -8.484 1.00 73.44 81 LEU A CA 1
ATOM 622 C C . LEU A 1 81 ? 1.099 13.921 -8.907 1.00 73.44 81 LEU A C 1
ATOM 624 O O . LEU A 1 81 ? 0.361 14.894 -9.045 1.00 73.44 81 LEU A O 1
ATOM 628 N N . ARG A 1 82 ? 0.688 12.678 -9.161 1.00 82.06 82 ARG A N 1
ATOM 629 C CA . ARG A 1 82 ? -0.701 12.331 -9.479 1.00 82.06 82 ARG A CA 1
ATOM 630 C C . ARG A 1 82 ? -1.342 11.647 -8.281 1.00 82.0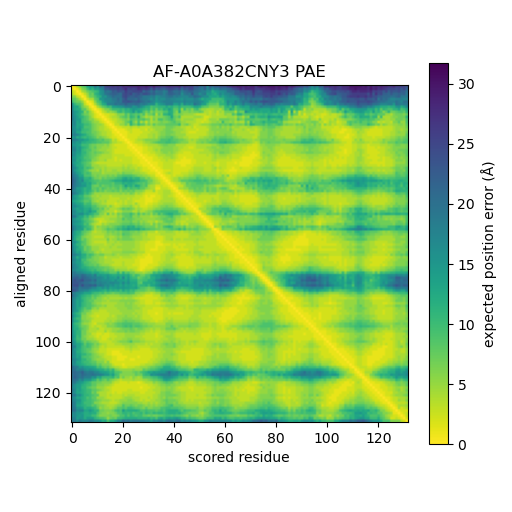6 82 ARG A C 1
ATOM 632 O O . ARG A 1 82 ? -0.764 10.711 -7.725 1.00 82.06 82 ARG A O 1
ATOM 639 N N . THR A 1 83 ? -2.549 12.081 -7.939 1.00 87.19 83 THR A N 1
ATOM 640 C CA . THR A 1 83 ? -3.412 11.379 -6.986 1.00 87.19 83 THR A CA 1
ATOM 641 C C . THR A 1 83 ? -4.209 10.308 -7.718 1.00 87.19 83 THR A C 1
ATOM 643 O O . THR A 1 83 ? -4.875 10.578 -8.719 1.00 87.19 83 THR A O 1
ATOM 646 N N . TYR A 1 84 ? -4.128 9.081 -7.220 1.00 87.69 84 TYR A N 1
ATOM 647 C CA . TYR A 1 84 ? -4.880 7.930 -7.697 1.00 87.69 84 TYR A CA 1
ATOM 648 C C . TYR A 1 84 ? -6.046 7.672 -6.754 1.00 87.69 84 TYR A C 1
ATOM 650 O O . TYR A 1 84 ? -5.875 7.659 -5.535 1.00 87.69 84 TYR A O 1
ATOM 658 N N . SER A 1 85 ? -7.230 7.448 -7.320 1.00 87.38 85 SER A N 1
ATOM 659 C CA . SER A 1 85 ? -8.417 7.117 -6.537 1.00 87.38 85 SER A CA 1
ATOM 660 C C . SER A 1 85 ? -8.286 5.728 -5.907 1.00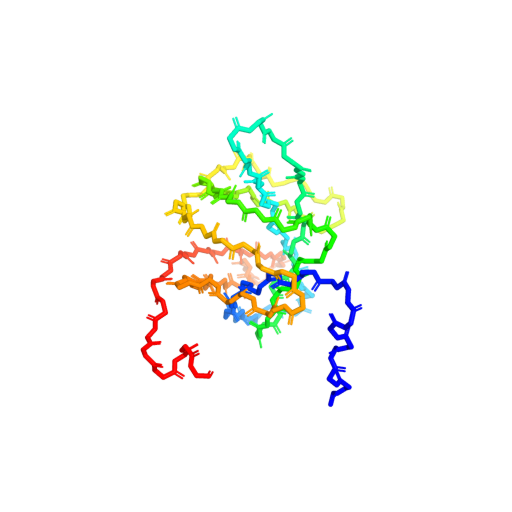 87.38 85 SER A C 1
ATOM 662 O O . SER A 1 85 ? -7.885 4.754 -6.557 1.00 87.38 85 SER A O 1
ATOM 664 N N . PHE A 1 86 ? -8.650 5.649 -4.629 1.00 87.75 86 PHE A N 1
ATOM 665 C CA . PHE A 1 86 ? -8.760 4.400 -3.881 1.00 87.75 86 PHE A CA 1
ATOM 666 C C . PHE A 1 86 ? -10.136 4.273 -3.211 1.00 87.75 86 PHE A C 1
ATOM 668 O O . PHE A 1 86 ? -10.671 3.170 -3.196 1.00 87.75 86 PHE A O 1
ATOM 675 N N . ASN A 1 87 ? -10.731 5.392 -2.766 1.00 87.81 87 ASN A N 1
ATOM 676 C CA . ASN A 1 87 ? -12.124 5.540 -2.314 1.00 87.81 87 ASN A CA 1
ATOM 677 C C . ASN A 1 87 ? -12.656 4.361 -1.478 1.00 87.81 87 ASN A C 1
ATOM 679 O O . ASN A 1 87 ? -13.617 3.692 -1.855 1.00 87.81 87 ASN A O 1
ATOM 683 N N . THR A 1 88 ? -12.038 4.117 -0.324 1.00 89.44 88 THR A N 1
ATOM 684 C CA . THR A 1 88 ? -12.415 3.035 0.593 1.00 89.44 88 THR A CA 1
ATOM 685 C C . THR A 1 88 ? -12.711 3.584 1.980 1.00 89.44 88 THR A C 1
ATOM 687 O O . THR A 1 88 ? -11.941 4.375 2.518 1.00 89.44 88 THR A O 1
ATOM 690 N N . LYS A 1 89 ? -13.814 3.121 2.573 1.00 91.56 89 LYS A N 1
ATOM 691 C CA . LYS A 1 89 ? -14.152 3.313 3.988 1.00 91.56 89 LYS A CA 1
ATOM 692 C C . LYS A 1 89 ? -13.933 2.000 4.736 1.00 91.56 89 LYS A C 1
ATOM 694 O O . LYS A 1 89 ? -14.179 0.938 4.165 1.00 91.56 89 LYS A O 1
ATOM 699 N N . PHE A 1 90 ? -13.459 2.071 5.972 1.00 90.69 90 PHE A N 1
ATOM 700 C CA . PHE A 1 90 ? -13.210 0.895 6.805 1.00 90.69 90 PHE A CA 1
ATOM 701 C C . PHE A 1 90 ? -13.256 1.251 8.291 1.00 90.69 90 PHE A C 1
ATOM 703 O O . PHE A 1 90 ? -13.052 2.403 8.677 1.00 90.69 90 PHE A O 1
ATOM 710 N N . GLU A 1 91 ? -13.501 0.240 9.113 1.00 90.69 91 GLU A N 1
ATOM 711 C CA . GLU A 1 91 ? -13.474 0.329 10.568 1.00 90.69 91 GLU A CA 1
ATOM 712 C C . GLU A 1 91 ? -12.252 -0.438 11.083 1.00 90.69 91 GLU A C 1
ATOM 714 O O . GLU A 1 91 ? -12.016 -1.573 10.672 1.00 90.69 91 GLU A O 1
ATOM 719 N N . LEU A 1 92 ? -11.479 0.171 11.980 1.00 89.38 92 LEU A N 1
ATOM 720 C CA . LEU A 1 92 ? -10.430 -0.504 12.734 1.00 89.38 92 LEU A CA 1
ATOM 721 C C . LEU A 1 92 ? -10.944 -0.842 14.126 1.00 89.38 92 LEU A C 1
ATOM 723 O O . LEU A 1 92 ? -11.345 0.045 14.878 1.00 89.38 92 LEU A O 1
ATOM 727 N N . LYS A 1 93 ? -10.869 -2.122 14.493 1.00 87.31 93 LYS A N 1
ATOM 728 C CA . LYS A 1 93 ? -11.212 -2.606 15.834 1.00 87.31 93 LYS A CA 1
ATOM 729 C C . LYS A 1 93 ? -9.951 -2.978 16.601 1.00 87.31 93 LYS A C 1
ATOM 731 O O . LYS A 1 93 ? -8.957 -3.432 16.028 1.00 87.31 93 LYS A O 1
ATOM 736 N N . LYS A 1 94 ? -9.987 -2.779 17.919 1.00 85.88 94 LYS A N 1
ATOM 737 C CA . LYS A 1 94 ? -8.884 -3.160 18.805 1.00 85.88 94 LYS A CA 1
ATOM 738 C C . LYS A 1 94 ? -8.629 -4.664 18.684 1.00 85.88 94 LYS A C 1
ATOM 740 O O . LYS A 1 94 ? -9.571 -5.449 18.679 1.00 85.88 94 LYS A O 1
ATOM 745 N N . ASN A 1 95 ? -7.357 -5.052 18.629 1.00 82.62 95 ASN A N 1
ATOM 746 C CA . ASN A 1 95 ? -6.922 -6.444 18.509 1.00 82.62 95 ASN A CA 1
ATOM 747 C C . ASN A 1 95 ? -7.405 -7.163 17.231 1.00 82.62 95 ASN A C 1
ATOM 749 O O . ASN A 1 95 ? -7.488 -8.390 17.218 1.00 82.62 95 ASN A O 1
ATOM 753 N N . GLN A 1 96 ? -7.707 -6.424 16.159 1.00 83.38 96 GLN A N 1
ATOM 754 C CA . GLN A 1 96 ? -8.177 -6.992 14.897 1.00 83.38 96 GLN A CA 1
ATOM 755 C C . GLN A 1 96 ? -7.296 -6.564 13.717 1.00 83.38 96 GLN A C 1
ATOM 757 O O . GLN A 1 96 ? -6.855 -5.416 13.616 1.00 83.38 96 GLN A O 1
ATOM 762 N N . ILE A 1 97 ? -7.080 -7.503 12.791 1.00 84.19 97 ILE A N 1
ATOM 763 C CA . ILE A 1 97 ? -6.538 -7.221 11.460 1.00 84.19 97 ILE A CA 1
ATOM 764 C C . ILE A 1 97 ? -7.704 -6.864 10.540 1.00 84.19 97 ILE A C 1
ATOM 766 O O . ILE A 1 97 ? -8.638 -7.647 10.376 1.00 84.19 97 ILE A O 1
ATOM 770 N N . THR A 1 98 ? -7.641 -5.683 9.934 1.00 86.88 98 THR A N 1
ATOM 771 C CA . THR A 1 98 ? -8.604 -5.229 8.929 1.00 86.88 98 THR A CA 1
ATOM 772 C C . THR A 1 98 ? -7.947 -5.283 7.561 1.00 86.88 98 THR A C 1
ATOM 774 O O . THR A 1 98 ? -6.985 -4.564 7.297 1.00 86.88 98 THR A O 1
ATOM 777 N N . VAL A 1 99 ? -8.467 -6.136 6.683 1.00 87.00 99 VAL A N 1
ATOM 778 C CA . VAL A 1 99 ? -8.026 -6.230 5.288 1.00 87.00 99 VAL A CA 1
ATOM 779 C C . VAL A 1 99 ? -8.956 -5.381 4.433 1.00 87.00 99 VAL A C 1
ATOM 781 O O . VAL A 1 99 ? -10.177 -5.533 4.494 1.00 87.00 99 VAL A O 1
ATOM 784 N N . LEU A 1 100 ? -8.399 -4.471 3.635 1.00 87.81 100 LEU A N 1
ATOM 785 C CA . LEU A 1 100 ? -9.211 -3.667 2.728 1.00 87.81 100 LEU A CA 1
ATOM 786 C C . LEU A 1 100 ? -9.744 -4.519 1.585 1.00 87.81 100 LEU A C 1
ATOM 788 O O . LEU A 1 100 ? -9.000 -5.268 0.966 1.00 87.81 100 LEU A O 1
ATOM 792 N N . ASN A 1 101 ? -11.006 -4.307 1.212 1.00 86.06 101 ASN A N 1
ATOM 793 C CA . ASN A 1 101 ? -11.648 -4.994 0.088 1.00 86.06 101 ASN A CA 1
ATOM 794 C C . ASN A 1 101 ? -11.188 -4.480 -1.299 1.00 86.06 101 ASN A C 1
ATOM 796 O O . ASN A 1 101 ? -11.918 -4.526 -2.292 1.00 86.06 101 ASN A O 1
ATOM 800 N N . ARG A 1 102 ? -9.978 -3.921 -1.368 1.00 86.56 102 ARG A N 1
ATOM 801 C CA . ARG A 1 102 ? -9.342 -3.422 -2.584 1.00 86.56 102 ARG A CA 1
ATOM 802 C C . ARG A 1 102 ? -7.869 -3.801 -2.569 1.00 86.56 102 ARG A C 1
ATOM 804 O O . ARG A 1 102 ? -7.214 -3.685 -1.536 1.00 86.56 102 ARG A O 1
ATOM 811 N N . LYS A 1 103 ? -7.351 -4.170 -3.737 1.00 86.94 103 LYS A N 1
ATOM 812 C CA . LYS A 1 103 ? -5.922 -4.347 -3.981 1.00 86.94 103 LYS A CA 1
ATOM 813 C C . LYS A 1 103 ? -5.366 -3.308 -4.926 1.00 86.94 103 LYS A C 1
ATOM 815 O O . LYS A 1 103 ? -6.058 -2.754 -5.788 1.00 86.94 103 LYS A O 1
ATOM 820 N N . ILE A 1 104 ? -4.070 -3.112 -4.793 1.00 88.56 104 ILE A N 1
ATOM 821 C CA . ILE A 1 104 ? -3.252 -2.415 -5.768 1.00 88.56 104 ILE A CA 1
ATOM 822 C C . ILE A 1 104 ? -2.583 -3.423 -6.680 1.00 88.56 104 ILE A C 1
ATOM 824 O O . ILE A 1 104 ? -2.109 -4.454 -6.232 1.00 88.56 104 ILE A O 1
ATOM 828 N N . VAL A 1 105 ? -2.510 -3.091 -7.963 1.00 89.94 105 VAL A N 1
ATOM 829 C CA . VAL A 1 105 ? -1.705 -3.831 -8.929 1.00 89.94 105 VAL A CA 1
ATOM 830 C C . VAL A 1 105 ? -0.705 -2.861 -9.532 1.00 89.94 105 VAL A C 1
ATOM 832 O O . VAL A 1 105 ? -1.080 -1.973 -10.303 1.00 89.94 105 VAL A O 1
ATOM 835 N N . ALA A 1 106 ? 0.551 -3.018 -9.142 1.00 90.44 106 ALA A N 1
ATOM 836 C CA . ALA A 1 106 ? 1.695 -2.237 -9.566 1.00 90.44 106 ALA A CA 1
ATOM 837 C C . ALA A 1 106 ? 2.574 -3.051 -10.525 1.00 90.44 106 ALA A C 1
ATOM 839 O O . ALA A 1 106 ? 2.793 -4.247 -10.344 1.00 90.44 106 ALA A O 1
ATOM 840 N N . VAL A 1 107 ? 3.090 -2.396 -11.562 1.00 92.31 107 VAL A N 1
ATOM 841 C CA . VAL A 1 107 ? 3.976 -3.012 -12.550 1.00 92.31 107 VAL A CA 1
ATOM 842 C C . VAL A 1 107 ? 5.148 -2.081 -12.828 1.00 92.31 107 VAL A C 1
ATOM 844 O O . VAL A 1 107 ? 4.946 -0.974 -13.331 1.00 92.31 107 VAL A O 1
ATOM 847 N N . GLN A 1 108 ? 6.364 -2.551 -12.556 1.00 91.62 108 GLN A N 1
ATOM 848 C CA . GLN A 1 108 ? 7.612 -1.883 -12.911 1.00 91.62 108 GLN A CA 1
ATOM 849 C C . GLN A 1 108 ? 8.291 -2.626 -14.061 1.00 91.62 108 GLN A C 1
ATOM 851 O O . GLN A 1 108 ? 8.481 -3.839 -14.006 1.00 91.62 108 GLN A O 1
ATOM 856 N N . LYS A 1 109 ? 8.662 -1.901 -15.117 1.00 92.12 109 LYS A N 1
ATOM 857 C CA . LYS A 1 109 ? 9.375 -2.454 -16.279 1.00 92.12 109 LYS A CA 1
ATOM 858 C C . LYS A 1 109 ? 10.569 -1.569 -16.637 1.00 92.12 109 LYS A C 1
ATOM 860 O O . LYS A 1 109 ? 10.539 -0.387 -16.294 1.00 92.12 109 LYS A O 1
ATOM 865 N N . PRO A 1 110 ? 11.574 -2.084 -17.366 1.00 90.44 110 PRO A N 1
ATOM 866 C CA . PRO A 1 110 ? 12.559 -1.235 -18.026 1.00 90.44 110 PRO A CA 1
ATOM 867 C C . PRO A 1 110 ? 11.863 -0.209 -18.925 1.00 90.44 110 PRO A C 1
ATOM 869 O O . PRO A 1 110 ? 10.803 -0.504 -19.501 1.00 90.44 110 PRO A O 1
ATOM 872 N N . TYR A 1 111 ? 12.437 0.990 -19.008 1.00 87.50 111 TYR A N 1
ATOM 873 C CA . TYR A 1 111 ? 11.959 2.010 -19.937 1.00 87.50 111 TYR A CA 1
ATOM 874 C C . TYR A 1 111 ? 12.373 1.653 -21.369 1.00 87.50 111 TYR A C 1
ATOM 876 O O . TYR A 1 111 ? 11.506 1.454 -22.218 1.00 87.50 111 TYR A O 1
ATOM 884 N N . ASP A 1 112 ? 13.673 1.465 -21.597 1.00 85.75 112 ASP A N 1
ATOM 885 C CA . ASP A 1 112 ? 14.251 1.007 -22.860 1.00 85.75 112 ASP A CA 1
ATOM 886 C C . ASP A 1 112 ? 15.573 0.236 -22.632 1.00 85.75 112 ASP A C 1
ATOM 888 O O . ASP A 1 112 ? 15.931 -0.102 -21.500 1.00 85.75 112 ASP A O 1
ATOM 892 N N . SER A 1 113 ? 16.286 -0.081 -23.718 1.00 78.81 113 SER A N 1
ATOM 893 C CA . SER A 1 113 ? 17.591 -0.758 -23.686 1.00 78.81 113 SER A CA 1
ATOM 894 C C . SER A 1 113 ? 18.740 0.114 -23.163 1.00 78.81 113 SER A C 1
ATOM 896 O O . SER A 1 113 ? 19.803 -0.421 -22.857 1.00 78.81 113 SER A O 1
ATOM 898 N N . ARG A 1 114 ? 18.544 1.433 -23.055 1.00 78.62 114 ARG A N 1
ATOM 899 C CA . ARG A 1 114 ? 19.534 2.414 -22.583 1.00 78.62 114 ARG A CA 1
ATOM 900 C C . ARG A 1 114 ? 19.452 2.632 -21.073 1.00 78.62 114 ARG A C 1
ATOM 902 O O . ARG A 1 114 ? 20.381 3.182 -20.490 1.00 78.62 114 ARG A O 1
ATOM 909 N N . GLY A 1 115 ? 18.377 2.169 -20.437 1.00 78.50 115 GLY A N 1
ATOM 910 C CA . GLY A 1 115 ? 18.230 2.124 -18.988 1.00 78.50 115 GLY A CA 1
ATOM 911 C C . GLY A 1 115 ? 16.935 2.761 -18.497 1.00 78.50 115 GLY A C 1
ATOM 912 O O . GLY A 1 115 ? 16.002 3.019 -19.253 1.00 78.50 115 GLY A O 1
ATOM 913 N N . GLY A 1 116 ? 16.865 2.985 -17.186 1.00 84.19 116 GLY A N 1
ATOM 914 C CA . GLY A 1 116 ? 15.690 3.561 -16.539 1.00 84.19 116 GLY A CA 1
ATOM 915 C C . GLY A 1 116 ? 14.509 2.596 -16.413 1.00 84.19 116 GLY A C 1
ATOM 916 O O . GLY A 1 116 ? 14.571 1.404 -16.736 1.00 84.19 116 GLY A O 1
ATOM 917 N N . TRP A 1 117 ? 13.407 3.123 -15.894 1.00 87.88 117 TRP A N 1
ATOM 918 C CA . TRP A 1 117 ? 12.237 2.339 -15.529 1.00 87.88 117 TRP A CA 1
ATOM 919 C C . TRP A 1 117 ? 10.941 3.093 -15.825 1.00 87.88 117 TRP A C 1
ATOM 921 O O . TRP A 1 117 ? 10.891 4.317 -15.920 1.00 87.88 117 TRP A O 1
ATOM 931 N N . ARG A 1 118 ? 9.861 2.331 -15.968 1.00 88.50 118 ARG A N 1
ATOM 932 C CA . ARG A 1 118 ? 8.487 2.828 -16.026 1.00 88.50 118 ARG A CA 1
ATOM 933 C C . ARG A 1 118 ? 7.643 2.093 -15.006 1.00 88.50 118 ARG A C 1
ATOM 935 O O . ARG A 1 118 ? 7.785 0.881 -14.838 1.00 88.50 118 ARG A O 1
ATOM 942 N N . PHE A 1 119 ? 6.743 2.825 -14.364 1.00 88.38 119 PHE A N 1
ATOM 943 C CA . PHE A 1 119 ? 5.870 2.299 -13.326 1.00 88.38 119 PHE A CA 1
ATOM 944 C C . PHE A 1 119 ? 4.413 2.589 -13.666 1.00 88.38 119 PHE A C 1
ATOM 946 O O . PHE A 1 119 ? 4.043 3.730 -13.935 1.00 88.38 119 PHE A O 1
ATOM 953 N N . ASN A 1 120 ? 3.588 1.546 -13.649 1.00 89.44 120 ASN A N 1
ATOM 954 C CA . ASN A 1 120 ? 2.148 1.636 -13.854 1.00 89.44 120 ASN A CA 1
ATOM 955 C C . ASN A 1 120 ? 1.426 1.072 -12.639 1.00 89.44 120 ASN A C 1
ATOM 957 O O . ASN A 1 120 ? 1.860 0.074 -12.068 1.00 89.44 120 ASN A O 1
ATOM 961 N N . VAL A 1 121 ? 0.299 1.678 -12.273 1.00 89.06 121 VAL A N 1
ATOM 962 C CA . VAL A 1 121 ? -0.509 1.225 -11.142 1.00 89.06 121 VAL A CA 1
ATOM 963 C C . VAL A 1 121 ? -1.994 1.302 -11.462 1.00 89.06 121 VAL A C 1
ATOM 965 O O . VAL A 1 121 ? -2.444 2.191 -12.185 1.00 89.06 121 VAL A O 1
ATOM 968 N N . LYS A 1 122 ? -2.763 0.369 -10.904 1.00 89.19 122 LYS A N 1
ATOM 969 C CA . LYS A 1 122 ? -4.229 0.384 -10.903 1.00 89.19 122 LYS A CA 1
ATOM 970 C C . LYS A 1 122 ? -4.767 -0.143 -9.579 1.00 89.19 122 LYS A C 1
ATOM 972 O O . LYS A 1 122 ? -4.080 -0.885 -8.880 1.00 89.19 122 LYS A O 1
ATOM 977 N N . THR A 1 123 ? -6.003 0.216 -9.251 1.00 87.69 123 THR A N 1
ATOM 978 C CA . THR A 1 123 ? -6.730 -0.364 -8.115 1.00 87.69 123 THR A CA 1
ATOM 979 C C . THR A 1 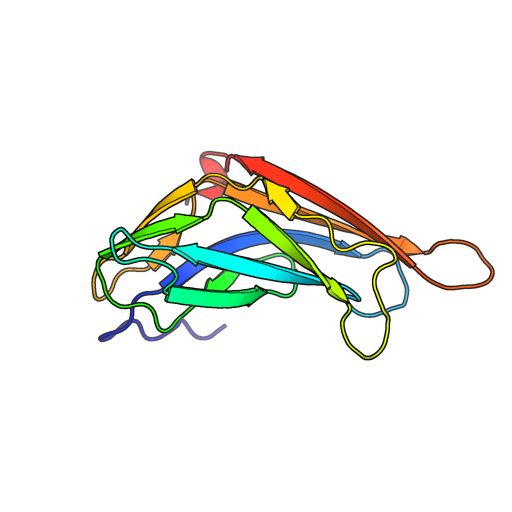123 ? -7.793 -1.330 -8.620 1.00 87.69 123 THR A C 1
ATOM 981 O O . THR A 1 123 ? -8.379 -1.124 -9.683 1.00 87.69 123 THR A O 1
ATOM 984 N N . LYS A 1 124 ? -8.025 -2.408 -7.875 1.00 88.56 124 LYS A N 1
ATOM 985 C CA . LYS A 1 124 ? -9.067 -3.404 -8.148 1.00 88.56 124 LYS A CA 1
ATOM 986 C C . LYS A 1 124 ? -9.779 -3.761 -6.850 1.00 88.56 124 LYS A C 1
ATOM 988 O O . LYS A 1 124 ? -9.180 -3.659 -5.784 1.00 88.56 124 LYS A O 1
ATOM 993 N N . SER A 1 125 ? -11.028 -4.198 -6.932 1.00 87.12 125 SER A N 1
ATOM 994 C CA . SER A 1 125 ? -11.678 -4.873 -5.803 1.00 87.12 125 SER A CA 1
ATOM 995 C C . SER A 1 125 ? -10.997 -6.218 -5.537 1.00 87.12 125 SER A C 1
ATOM 997 O O . SER A 1 125 ? -10.473 -6.827 -6.475 1.00 87.12 125 SER A O 1
ATOM 999 N N . LEU A 1 126 ? -10.983 -6.664 -4.279 1.00 84.62 126 LEU A N 1
ATOM 1000 C CA . LEU A 1 126 ? -10.566 -8.032 -3.967 1.00 84.62 126 LEU A CA 1
ATOM 1001 C C . LEU A 1 126 ? -11.618 -9.028 -4.445 1.00 84.62 126 LEU A C 1
ATOM 1003 O O . LEU A 1 126 ? -12.820 -8.786 -4.321 1.00 84.62 126 LEU A O 1
ATOM 1007 N N . THR A 1 127 ? -11.147 -10.154 -4.967 1.00 81.44 127 THR A N 1
ATOM 1008 C CA . THR A 1 127 ? -11.981 -11.342 -5.179 1.00 81.44 127 THR A CA 1
ATOM 1009 C C . THR A 1 127 ? -12.236 -12.058 -3.852 1.00 81.44 127 THR A C 1
ATOM 1011 O O . THR A 1 127 ? -11.519 -11.840 -2.876 1.00 81.44 127 THR A O 1
ATOM 1014 N N . ASP A 1 128 ? -13.246 -12.927 -3.793 1.00 76.25 128 ASP A N 1
ATOM 1015 C CA . ASP A 1 128 ? -13.583 -13.649 -2.557 1.00 76.25 128 ASP A CA 1
ATOM 1016 C C . ASP A 1 128 ? -12.456 -14.579 -2.091 1.00 76.25 128 ASP A C 1
ATOM 1018 O O . ASP A 1 128 ? -12.160 -14.630 -0.898 1.00 76.25 128 ASP A O 1
ATOM 1022 N N . SER A 1 129 ? -11.733 -15.200 -3.027 1.00 76.56 129 SER A N 1
ATOM 1023 C CA . SER A 1 129 ? -10.520 -15.978 -2.741 1.00 76.56 129 SER A CA 1
ATOM 1024 C C . SER A 1 129 ? -9.388 -15.139 -2.148 1.00 76.56 129 SER A C 1
ATOM 1026 O O . SER A 1 129 ? -8.528 -15.657 -1.448 1.00 76.56 129 SER A O 1
ATOM 1028 N N . GLU A 1 130 ? -9.367 -13.833 -2.416 1.00 72.25 130 GLU A N 1
ATOM 1029 C CA . GLU A 1 130 ? -8.371 -12.919 -1.860 1.00 72.25 130 GLU A CA 1
ATOM 1030 C C . GLU A 1 130 ? -8.826 -12.261 -0.556 1.00 72.25 130 GLU A C 1
ATOM 1032 O O . GLU A 1 130 ? -8.042 -11.530 0.046 1.00 72.25 130 GLU A O 1
ATOM 1037 N N . LYS A 1 131 ? -10.065 -12.466 -0.107 1.00 67.75 131 LYS A N 1
ATOM 1038 C CA . LYS A 1 131 ? -10.510 -11.998 1.215 1.00 67.75 131 LYS A CA 1
ATOM 1039 C C . LYS A 1 131 ? -10.145 -12.980 2.330 1.00 67.75 131 LYS A C 1
ATOM 1041 O O . LYS A 1 131 ? -10.087 -12.550 3.481 1.00 67.75 131 LYS A O 1
ATOM 1046 N N . GLN A 1 132 ? -9.934 -14.252 1.982 1.00 55.47 132 GLN A N 1
ATOM 1047 C CA . GLN A 1 132 ? -9.516 -15.322 2.891 1.00 55.47 132 GLN A CA 1
ATOM 1048 C C . GLN A 1 132 ? -8.045 -15.203 3.309 1.00 55.47 132 GLN A C 1
ATOM 1050 O O . GLN A 1 132 ? -7.222 -14.644 2.536 1.00 55.47 132 GLN A O 1
#

pLDDT: mean 81.29, std 11.09, range [40.19, 92.31]

Radius of gyration: 15.66 Å; Cα contacts (8 Å, |Δi|>4): 303; chains: 1; bounding box: 34×31×45 Å

Secondary structure (DSSP, 8-state):
-PPPP-TT--EEEEEEEEEE-SSSPP-EEEEEEEEETTEEEEEEEE---SEEEEEE-PPSEEEEEEEEEEEESTTPPPSS--EEEEEEEEEE-TT-EEEEEEEEEEEEEEEETTEEEEEEEEEEEPPGGGT-

Foldseek 3Di:
DDDDDQAFKWKEWAAEAEAEAAPDDQFKWKWWFKAAPVGTDDTDTFGGDRGITIDIDDDWFKIWTQWIWIDTDPPDGDPDTDTDGDTFIDTTDRSDYHYTQKHKYKYKYFPDPVTDIDIDIDMDGDDPVRVD

Sequence (132 aa):
MPKPSIKNKTILVVK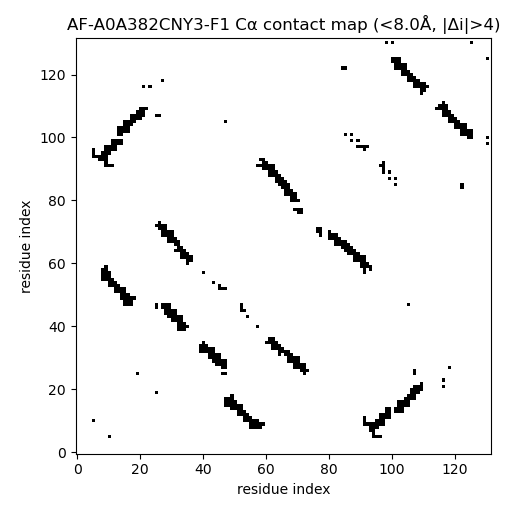DEFVNTSKLPPQMRMKFNIQSTSGLKGNFYVTPSNGNAIISSLEPGNYNINGYTLHAVGTETPRKLRTYSFNTKFELKKNQITVLNRKIVAVQKPYDSRGGWRFNVKTKSLTDSEKQ